Protein AF-A0A5P2W7G9-F1 (afdb_monomer)

Secondary structure (DSSP, 8-state):
-GGGHHHHHHHHHHHHT-HHHHHHHHHHHHHHHHHHHTS--SSPPPHHHHHHHHHHHHHH-TT-HHHHHHHHHHHHHTT-TTTTGGG-HHHHHH-GGGHHHHHHHHHHHHHHH----HHHHHHHHTTS-HHHHHHHHHHHGGG--

Nearest PDB structures (foldseek):
  7qij-assembly2_NC  TM=6.112E-01  e=5.668E-01  Yersinia enterocolitica
  7qij-assembly1_HC  TM=5.881E-01  e=6.551E-01  Yersinia enterocolitica
  8arb-assembly1_A  TM=5.729E-01  e=1.227E+00  Yersinia enterocolitica
  3cvq-assembly1_A  TM=3.995E-01  e=5.401E-01  unclassified

Organism: NCBI:txid40318

Mean predicted aligned error: 5.55 Å

Foldseek 3Di:
DLVCLLVLLCVLCVLLVNNVLSNVLSVLQVVLLVVQCPDDDPDDDDPVNSLVSLVVVCVVPVPPVSSLSNVLSSCLSVLPLQSSLLSQLVVCLVPVVCLVVSVVSQSSSCSPPNHHNVVSSVVSNVSHDPVNNVVVVVVVVVVVD

Structure (mmCIF, N/CA/C/O backbone):
data_AF-A0A5P2W7G9-F1
#
_entry.id   AF-A0A5P2W7G9-F1
#
loop_
_atom_site.group_PDB
_atom_site.id
_atom_site.type_symbol
_atom_site.label_atom_id
_atom_site.label_alt_id
_atom_site.label_comp_id
_atom_site.label_asym_id
_atom_site.label_entity_id
_atom_site.label_seq_id
_atom_site.pdbx_PDB_ins_code
_atom_site.Cartn_x
_atom_site.Cartn_y
_atom_site.Cartn_z
_atom_site.occupancy
_atom_site.B_iso_or_equiv
_atom_site.auth_seq_id
_atom_site.auth_comp_id
_atom_site.auth_asym_id
_atom_site.auth_atom_id
_atom_site.pdbx_PDB_model_num
ATOM 1 N N . MET A 1 1 ? 15.756 9.742 -5.958 1.00 75.75 1 MET A N 1
ATOM 2 C CA . MET A 1 1 ? 15.771 8.771 -7.083 1.00 75.75 1 MET A CA 1
ATOM 3 C C . MET A 1 1 ? 14.895 7.567 -6.728 1.00 75.75 1 MET A C 1
ATOM 5 O O . MET A 1 1 ? 14.421 7.534 -5.598 1.00 75.75 1 MET A O 1
ATOM 9 N N . ILE A 1 2 ? 14.603 6.632 -7.651 1.00 83.50 2 ILE A N 1
ATOM 10 C CA . ILE A 1 2 ? 13.762 5.452 -7.330 1.00 83.50 2 ILE A CA 1
ATOM 11 C C . ILE A 1 2 ? 14.372 4.646 -6.174 1.00 83.50 2 ILE A C 1
ATOM 13 O O . ILE A 1 2 ? 13.641 4.152 -5.320 1.00 83.50 2 ILE A O 1
ATOM 17 N N . GLU A 1 3 ? 15.703 4.588 -6.115 1.00 77.75 3 GLU A N 1
ATOM 18 C CA . GLU A 1 3 ? 16.460 3.855 -5.102 1.00 77.75 3 GLU A CA 1
ATOM 19 C C . GLU A 1 3 ? 16.266 4.412 -3.682 1.00 77.75 3 GLU A C 1
ATOM 21 O O . GLU A 1 3 ? 16.407 3.680 -2.714 1.00 77.75 3 GLU A O 1
ATOM 26 N N . GLU A 1 4 ? 15.887 5.685 -3.540 1.00 91.31 4 GLU A N 1
ATOM 27 C CA . GLU A 1 4 ? 15.721 6.342 -2.233 1.00 91.31 4 GLU A CA 1
ATOM 28 C C . GLU A 1 4 ? 14.295 6.212 -1.676 1.00 91.31 4 GLU A C 1
ATOM 30 O O . GLU A 1 4 ? 14.023 6.633 -0.552 1.00 91.31 4 GLU A O 1
ATOM 35 N N . LEU A 1 5 ? 13.344 5.686 -2.456 1.00 92.81 5 LEU A N 1
ATOM 36 C CA . LEU A 1 5 ? 11.942 5.647 -2.034 1.00 92.81 5 LEU A CA 1
ATOM 37 C C . LEU A 1 5 ? 11.725 4.697 -0.847 1.00 92.81 5 LEU A C 1
ATOM 39 O O . LEU A 1 5 ? 10.962 5.015 0.061 1.00 92.81 5 LEU A O 1
ATOM 43 N N . ALA A 1 6 ? 12.416 3.557 -0.826 1.00 93.94 6 ALA A N 1
ATOM 44 C CA . ALA A 1 6 ? 12.332 2.605 0.279 1.00 93.94 6 ALA A CA 1
ATOM 45 C C . ALA A 1 6 ? 12.868 3.209 1.588 1.00 93.94 6 ALA A C 1
ATOM 47 O O . ALA A 1 6 ? 12.243 3.070 2.638 1.00 93.94 6 ALA A O 1
ATOM 48 N N . ASP A 1 7 ? 13.973 3.952 1.517 1.00 95.00 7 ASP A N 1
ATOM 49 C CA . ASP A 1 7 ? 14.553 4.629 2.680 1.00 95.00 7 ASP A CA 1
ATOM 50 C C . ASP A 1 7 ? 13.658 5.757 3.190 1.00 95.00 7 ASP A C 1
ATOM 52 O O . ASP A 1 7 ? 13.481 5.910 4.398 1.00 95.00 7 ASP A O 1
ATOM 56 N N . ARG A 1 8 ? 13.008 6.495 2.284 1.00 94.31 8 ARG A N 1
ATOM 57 C CA . ARG A 1 8 ? 11.996 7.489 2.664 1.00 94.31 8 ARG A CA 1
ATOM 58 C C . ARG A 1 8 ? 10.800 6.860 3.370 1.00 94.31 8 ARG A C 1
ATOM 60 O O . ARG A 1 8 ? 10.350 7.417 4.362 1.00 94.31 8 ARG A O 1
ATOM 67 N N . LEU A 1 9 ? 10.306 5.712 2.898 1.00 94.69 9 LEU A N 1
ATOM 68 C CA . LEU A 1 9 ? 9.235 4.985 3.589 1.00 94.69 9 LEU A CA 1
ATOM 69 C C . LEU A 1 9 ? 9.655 4.591 5.000 1.00 94.69 9 LEU A C 1
ATOM 71 O O . LEU A 1 9 ? 8.901 4.834 5.935 1.00 94.69 9 LEU A O 1
ATOM 75 N N . ARG A 1 10 ? 10.854 4.017 5.155 1.00 96.31 10 ARG A N 1
ATOM 76 C CA . ARG A 1 10 ? 11.391 3.646 6.471 1.00 96.31 10 ARG A CA 1
ATOM 77 C C . ARG A 1 10 ? 11.452 4.853 7.401 1.00 96.31 10 ARG A C 1
ATOM 79 O O . ARG A 1 10 ? 10.949 4.763 8.512 1.00 96.31 10 ARG A O 1
ATOM 86 N N . GLN A 1 11 ? 11.990 5.977 6.926 1.00 94.62 11 GLN A N 1
ATOM 87 C CA . GLN A 1 11 ? 12.087 7.201 7.720 1.00 94.62 11 GLN A CA 1
ATOM 88 C C . GLN A 1 11 ? 10.710 7.728 8.144 1.00 94.62 11 GLN A C 1
ATOM 90 O O . GLN A 1 11 ? 10.494 7.953 9.327 1.00 94.62 11 GLN A O 1
ATOM 95 N N . CYS A 1 12 ? 9.756 7.846 7.216 1.00 92.06 12 CYS A N 1
ATOM 96 C CA . CYS A 1 12 ? 8.390 8.254 7.555 1.00 92.06 12 CYS A CA 1
ATOM 97 C C . CYS A 1 12 ? 7.722 7.272 8.537 1.00 92.06 12 CYS A C 1
ATOM 99 O O . CYS A 1 12 ? 6.948 7.676 9.398 1.00 92.06 12 CYS A O 1
ATOM 101 N N . GLY A 1 13 ? 8.039 5.980 8.443 1.00 93.00 13 GLY A N 1
ATOM 102 C CA . GLY A 1 13 ? 7.616 4.974 9.411 1.00 93.00 13 GLY A CA 1
ATOM 103 C C . GLY A 1 13 ? 8.120 5.234 10.821 1.00 93.00 13 GLY A C 1
ATOM 104 O O . GLY A 1 13 ? 7.347 5.157 11.768 1.00 93.00 13 GLY A O 1
ATOM 105 N N . GLU A 1 14 ? 9.406 5.546 10.963 1.00 95.38 14 GLU A N 1
ATOM 106 C CA . GLU A 1 14 ? 9.994 5.935 12.249 1.00 95.38 14 GLU A CA 1
ATOM 107 C C . GLU A 1 14 ? 9.327 7.208 12.792 1.00 95.38 14 GLU A C 1
ATOM 109 O O . GLU A 1 14 ? 8.911 7.244 13.950 1.00 95.38 14 GLU A O 1
ATOM 114 N N . ASP A 1 15 ? 9.151 8.220 11.939 1.00 92.88 15 ASP A N 1
ATOM 115 C CA . ASP A 1 15 ? 8.597 9.525 12.319 1.00 92.88 15 ASP A CA 1
ATOM 116 C C . ASP A 1 15 ? 7.122 9.438 12.758 1.00 92.88 15 ASP A C 1
ATOM 118 O O . ASP A 1 15 ? 6.691 10.169 13.652 1.00 92.88 15 ASP A O 1
ATOM 122 N N . THR A 1 16 ? 6.361 8.502 12.183 1.00 91.44 16 THR A N 1
ATOM 123 C CA . THR A 1 16 ? 4.943 8.260 12.505 1.00 91.44 16 THR A CA 1
ATOM 124 C C . THR A 1 16 ? 4.716 7.176 13.562 1.00 91.44 16 THR A C 1
ATOM 126 O O . THR A 1 16 ? 3.578 6.949 13.965 1.00 91.44 16 THR A O 1
ATOM 129 N N . GLY A 1 17 ? 5.773 6.511 14.042 1.00 94.69 17 GLY A N 1
ATOM 130 C CA . GLY A 1 17 ? 5.673 5.444 15.045 1.00 94.69 17 GLY A CA 1
ATOM 131 C C . GLY A 1 17 ? 5.246 4.074 14.499 1.00 94.69 17 GLY A C 1
ATOM 132 O O . GLY A 1 17 ? 4.859 3.205 15.280 1.00 94.69 17 GLY A O 1
ATOM 133 N N . HIS A 1 18 ? 5.363 3.849 13.187 1.00 95.50 18 HIS A N 1
ATOM 134 C CA . HIS A 1 18 ? 4.993 2.610 12.485 1.00 95.50 18 HIS A CA 1
ATOM 135 C C . HIS A 1 18 ? 6.180 1.917 11.776 1.00 95.50 18 HIS A C 1
ATOM 137 O O . HIS A 1 18 ? 6.056 1.535 10.605 1.00 95.50 18 HIS A O 1
ATOM 143 N N . PRO A 1 19 ? 7.338 1.702 12.435 1.00 96.44 19 PRO A N 1
ATOM 144 C CA . PRO A 1 19 ? 8.562 1.248 11.765 1.00 96.44 19 PRO A CA 1
ATOM 145 C C . PRO A 1 19 ? 8.431 -0.147 11.136 1.00 96.44 19 PRO A C 1
ATOM 147 O O . PRO A 1 19 ? 8.906 -0.388 10.026 1.00 96.44 19 PRO A O 1
ATOM 150 N N . GLU A 1 20 ? 7.729 -1.073 11.794 1.00 96.25 20 GLU A N 1
ATOM 151 C CA . GLU A 1 20 ? 7.524 -2.431 11.270 1.00 96.25 20 GLU A CA 1
ATOM 152 C C . GLU A 1 20 ? 6.632 -2.447 10.025 1.00 96.25 20 GLU A C 1
ATOM 154 O O . GLU A 1 20 ? 6.900 -3.177 9.067 1.00 96.25 20 GLU A O 1
ATOM 159 N N . PHE A 1 21 ? 5.572 -1.635 10.019 1.00 96.44 21 PHE A N 1
ATOM 160 C CA . PHE A 1 21 ? 4.697 -1.487 8.860 1.00 96.44 21 PHE A CA 1
ATOM 161 C C . PHE A 1 21 ? 5.449 -0.828 7.698 1.00 96.44 21 PHE A C 1
ATOM 163 O O . PHE A 1 21 ? 5.412 -1.326 6.571 1.00 96.44 21 PHE A O 1
ATOM 170 N N . ALA A 1 22 ? 6.221 0.223 7.976 1.00 96.75 22 ALA A N 1
ATOM 171 C CA . ALA A 1 22 ? 7.053 0.882 6.979 1.00 96.75 22 ALA A CA 1
ATOM 172 C C . ALA A 1 22 ? 8.109 -0.044 6.374 1.00 96.75 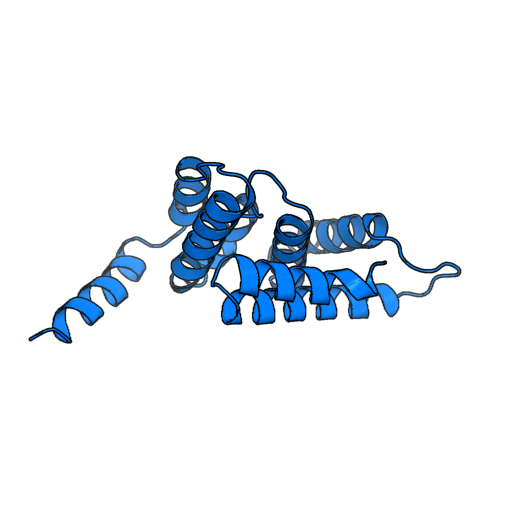22 ALA A C 1
ATOM 174 O O . ALA A 1 22 ? 8.326 -0.009 5.165 1.00 96.75 22 ALA A O 1
ATOM 175 N N . ALA A 1 23 ? 8.723 -0.919 7.174 1.00 96.69 23 ALA A N 1
ATOM 176 C CA . ALA A 1 23 ? 9.652 -1.927 6.674 1.00 96.69 23 ALA A CA 1
ATOM 177 C C . ALA A 1 23 ? 8.973 -2.892 5.685 1.00 96.69 23 ALA A C 1
ATOM 179 O O . ALA A 1 23 ? 9.554 -3.200 4.640 1.00 96.69 23 ALA A O 1
ATOM 180 N N . ARG A 1 24 ? 7.728 -3.318 5.958 1.00 97.06 24 ARG A N 1
ATOM 181 C CA . ARG A 1 24 ? 6.940 -4.131 5.011 1.00 97.06 24 ARG A CA 1
ATOM 182 C C . ARG A 1 24 ? 6.632 -3.367 3.723 1.00 9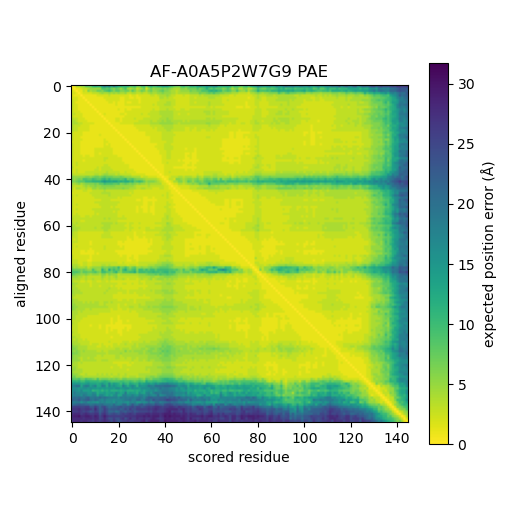7.06 24 ARG A C 1
ATOM 184 O O . ARG A 1 24 ? 6.789 -3.927 2.640 1.00 97.06 24 ARG A O 1
ATOM 191 N N . MET A 1 25 ? 6.239 -2.096 3.819 1.00 97.50 25 MET A N 1
ATOM 192 C CA . MET A 1 25 ? 5.950 -1.262 2.643 1.00 97.50 25 MET A CA 1
ATOM 193 C C . MET A 1 25 ? 7.203 -0.983 1.810 1.00 97.50 25 MET A C 1
ATOM 195 O O . MET A 1 25 ? 7.155 -1.060 0.584 1.00 97.50 25 MET A O 1
ATOM 199 N N . ALA A 1 26 ? 8.339 -0.726 2.458 1.00 97.00 26 ALA A N 1
ATOM 200 C CA . ALA A 1 26 ? 9.626 -0.577 1.792 1.00 97.00 26 ALA A CA 1
ATOM 201 C C . ALA A 1 26 ? 10.006 -1.857 1.035 1.00 97.00 26 ALA A C 1
ATOM 203 O O . ALA A 1 26 ? 10.399 -1.777 -0.124 1.00 97.00 26 ALA A O 1
ATOM 204 N N . HIS A 1 27 ? 9.803 -3.033 1.637 1.00 96.69 27 HIS A N 1
ATOM 205 C CA . HIS A 1 27 ? 10.053 -4.310 0.970 1.00 96.69 27 HIS A CA 1
ATOM 206 C C . HIS A 1 27 ? 9.132 -4.539 -0.241 1.00 96.69 27 HIS A C 1
ATOM 208 O O . HIS A 1 27 ? 9.594 -4.952 -1.305 1.00 96.69 27 HIS A O 1
ATOM 214 N N . ALA A 1 28 ? 7.838 -4.225 -0.112 1.00 96.62 28 ALA A N 1
ATOM 215 C CA . ALA A 1 28 ? 6.895 -4.294 -1.228 1.00 96.62 28 ALA A CA 1
ATOM 216 C C . ALA A 1 28 ? 7.311 -3.361 -2.379 1.00 96.62 28 ALA A C 1
ATOM 218 O O . ALA A 1 28 ? 7.238 -3.744 -3.548 1.00 96.62 28 ALA A O 1
ATOM 219 N N . LEU A 1 29 ? 7.796 -2.160 -2.049 1.00 96.06 29 LEU A N 1
ATOM 220 C CA . LEU A 1 29 ? 8.294 -1.201 -3.027 1.00 96.06 29 LEU A CA 1
ATOM 221 C C . LEU A 1 29 ? 9.574 -1.685 -3.720 1.00 96.06 29 LEU A C 1
ATOM 223 O O . LEU A 1 29 ? 9.672 -1.614 -4.942 1.00 96.06 29 LEU A O 1
ATOM 227 N N . GLU A 1 30 ? 10.536 -2.208 -2.961 1.00 96.38 30 GLU A N 1
ATOM 228 C CA . GLU A 1 30 ? 11.779 -2.778 -3.493 1.00 96.38 30 GLU A CA 1
ATOM 229 C C . GLU A 1 30 ? 11.503 -3.914 -4.480 1.00 96.38 30 GLU A C 1
ATOM 231 O O . GLU A 1 30 ? 12.124 -3.964 -5.542 1.00 96.38 30 GLU A O 1
ATOM 236 N N . ALA A 1 31 ? 10.531 -4.780 -4.179 1.00 95.75 31 ALA A N 1
ATOM 237 C CA . ALA A 1 31 ? 10.140 -5.868 -5.067 1.00 95.75 31 ALA A CA 1
ATOM 238 C C . ALA A 1 31 ? 9.631 -5.351 -6.425 1.00 95.75 31 ALA A C 1
ATOM 240 O O . ALA A 1 31 ? 10.115 -5.779 -7.474 1.00 95.75 31 ALA A O 1
ATOM 241 N N . VAL A 1 32 ? 8.708 -4.380 -6.436 1.00 95.44 32 VAL A N 1
ATOM 242 C CA . VAL A 1 32 ? 8.180 -3.837 -7.703 1.00 95.44 32 VAL A CA 1
ATOM 243 C C . VAL A 1 32 ? 9.197 -2.978 -8.460 1.00 95.44 32 VAL A C 1
ATOM 245 O O . VAL A 1 32 ? 9.145 -2.914 -9.690 1.00 95.44 32 VAL A O 1
ATOM 248 N N . VAL A 1 33 ? 10.138 -2.341 -7.755 1.00 95.06 33 VAL A N 1
ATOM 249 C CA . VAL A 1 33 ? 11.276 -1.634 -8.362 1.00 95.06 33 VAL A CA 1
ATOM 250 C C . VAL A 1 33 ? 12.204 -2.617 -9.064 1.00 95.06 33 VAL A C 1
ATOM 252 O O . VAL A 1 33 ? 12.543 -2.393 -10.226 1.00 95.06 33 VAL A O 1
ATOM 255 N N . ALA A 1 34 ? 12.581 -3.707 -8.392 1.00 94.38 34 ALA A N 1
ATOM 256 C CA . ALA A 1 34 ? 13.439 -4.738 -8.965 1.00 94.38 34 ALA A CA 1
ATOM 257 C C . ALA A 1 34 ? 12.796 -5.360 -10.215 1.00 94.38 34 ALA A C 1
ATOM 259 O O . ALA A 1 34 ? 13.456 -5.505 -11.246 1.00 94.38 34 ALA A O 1
ATOM 260 N N . ASP A 1 35 ? 11.490 -5.632 -10.161 1.00 95.19 35 ASP A N 1
ATOM 261 C CA . ASP A 1 35 ? 10.728 -6.133 -11.304 1.00 95.19 35 ASP A CA 1
ATOM 262 C C . ASP A 1 35 ? 10.758 -5.162 -12.498 1.00 95.19 35 ASP A C 1
ATOM 264 O O . ASP A 1 35 ? 10.930 -5.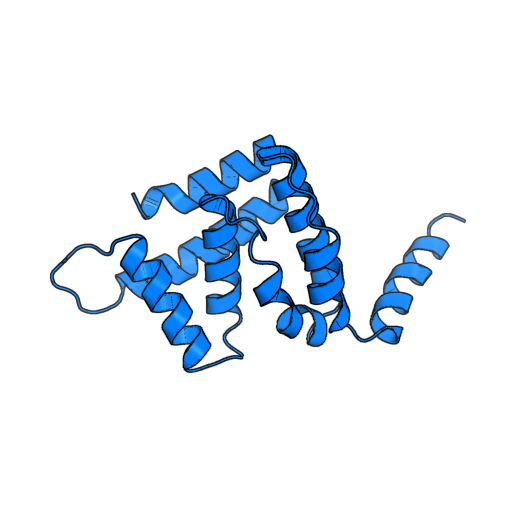587 -13.640 1.00 95.19 35 ASP A O 1
ATOM 268 N N . LEU A 1 36 ? 10.603 -3.854 -12.255 1.00 95.06 36 LEU A N 1
ATOM 269 C CA . LEU A 1 36 ? 10.682 -2.837 -13.308 1.00 95.06 36 LEU A CA 1
ATOM 270 C C . LEU A 1 36 ? 12.094 -2.734 -13.896 1.00 95.06 36 LEU A C 1
ATOM 272 O O . LEU A 1 36 ? 12.247 -2.625 -15.112 1.00 95.06 36 LEU A O 1
ATOM 276 N N . GLN A 1 37 ? 13.119 -2.759 -13.043 1.00 93.62 37 GLN A N 1
ATOM 277 C CA . GLN A 1 37 ? 14.524 -2.684 -13.454 1.00 93.62 37 GLN A CA 1
ATOM 278 C C . GLN A 1 37 ? 14.962 -3.900 -14.280 1.00 93.62 37 GLN A C 1
ATOM 280 O O . GLN A 1 37 ? 15.882 -3.787 -15.086 1.00 93.62 37 GLN A O 1
ATOM 285 N N . ALA A 1 38 ? 14.297 -5.045 -14.118 1.00 94.25 38 ALA A N 1
ATOM 286 C CA . ALA A 1 38 ? 14.558 -6.246 -14.903 1.00 94.25 38 ALA A CA 1
ATOM 287 C C . ALA A 1 38 ? 14.003 -6.185 -16.342 1.00 94.25 38 ALA A C 1
ATOM 289 O O . ALA A 1 38 ? 14.329 -7.051 -17.159 1.00 94.25 38 ALA A O 1
ATOM 290 N N . LEU A 1 39 ? 13.162 -5.198 -16.678 1.00 92.69 39 LEU A N 1
ATOM 291 C CA . LEU A 1 39 ? 12.601 -5.073 -18.023 1.00 92.69 39 LEU A CA 1
ATOM 292 C C . LEU A 1 39 ? 13.654 -4.567 -19.029 1.00 92.69 39 LEU A C 1
ATOM 294 O O . LEU A 1 39 ? 14.424 -3.665 -18.699 1.00 92.69 39 LEU A O 1
ATOM 298 N N . PRO A 1 40 ? 13.673 -5.076 -20.280 1.00 91.81 40 PRO A N 1
ATOM 299 C CA . PRO A 1 40 ? 14.585 -4.582 -21.310 1.00 91.81 40 PRO A CA 1
ATOM 300 C C . PRO A 1 40 ? 14.292 -3.115 -21.644 1.00 91.81 40 PRO A C 1
ATOM 302 O O . PRO A 1 40 ? 13.204 -2.800 -22.133 1.00 91.81 40 PRO A O 1
ATOM 305 N N . ARG A 1 41 ? 15.251 -2.224 -21.377 1.00 90.38 41 ARG A N 1
ATOM 306 C CA . ARG A 1 41 ? 15.135 -0.776 -21.591 1.00 90.38 41 ARG A CA 1
ATOM 307 C C . ARG A 1 41 ? 16.487 -0.158 -21.936 1.00 90.38 41 ARG A C 1
ATOM 309 O O . ARG A 1 41 ? 17.516 -0.620 -21.450 1.00 90.38 41 ARG A O 1
ATOM 316 N N . ASP A 1 42 ? 16.453 0.914 -22.720 1.00 85.88 42 ASP A N 1
ATOM 317 C CA . ASP A 1 42 ? 17.644 1.702 -23.065 1.00 85.88 42 ASP A CA 1
ATOM 318 C C . ASP A 1 42 ? 17.915 2.831 -22.049 1.00 85.88 42 ASP A C 1
ATOM 320 O O . ASP A 1 42 ? 19.008 3.396 -22.015 1.00 85.88 42 ASP A O 1
ATOM 324 N N . ASP A 1 43 ? 16.925 3.166 -21.216 1.00 88.88 43 ASP A N 1
ATOM 325 C CA . ASP A 1 43 ? 16.947 4.254 -20.243 1.00 88.88 43 ASP A CA 1
ATOM 326 C C . ASP A 1 43 ? 16.694 3.774 -18.804 1.00 88.88 43 ASP A C 1
ATOM 328 O O . ASP A 1 43 ? 16.071 2.738 -18.557 1.00 88.88 43 ASP A O 1
ATOM 332 N N . ALA A 1 44 ? 17.178 4.554 -17.831 1.00 87.69 44 ALA A N 1
ATOM 333 C CA . ALA A 1 44 ? 16.926 4.286 -16.420 1.00 87.69 44 ALA A CA 1
ATOM 334 C C . ALA A 1 44 ? 15.450 4.568 -16.072 1.00 87.69 44 ALA A C 1
ATOM 336 O O . ALA A 1 44 ? 14.926 5.616 -16.463 1.00 87.69 44 ALA A O 1
ATOM 337 N N . PRO A 1 45 ? 14.773 3.681 -15.319 1.00 91.44 45 PRO A N 1
ATOM 338 C CA . PRO A 1 45 ? 13.365 3.853 -14.992 1.00 91.44 45 PRO A CA 1
ATOM 339 C C . PRO A 1 45 ? 13.127 5.067 -14.089 1.00 91.44 45 PRO A C 1
ATOM 341 O O . PRO A 1 45 ? 13.882 5.347 -13.156 1.00 91.44 45 PRO A O 1
ATOM 344 N N . THR A 1 46 ? 12.024 5.767 -14.338 1.00 92.56 46 THR A N 1
ATOM 345 C CA . THR A 1 46 ? 11.564 6.898 -13.525 1.00 92.56 46 THR A CA 1
ATOM 346 C C . THR A 1 46 ? 10.447 6.486 -12.568 1.00 92.56 46 THR A C 1
ATOM 348 O O . THR A 1 46 ? 9.758 5.489 -12.776 1.00 92.56 46 THR A O 1
ATOM 351 N N . VAL A 1 47 ? 10.183 7.300 -11.539 1.00 92.06 47 VAL A N 1
ATOM 352 C CA . VAL A 1 47 ? 9.043 7.084 -10.622 1.00 92.06 47 VAL A CA 1
ATOM 353 C C . VAL A 1 47 ? 7.712 7.010 -11.381 1.00 92.06 47 VAL A C 1
ATOM 355 O O . VAL A 1 47 ? 6.828 6.234 -11.024 1.00 92.06 47 VAL A O 1
ATOM 358 N N . LEU A 1 48 ? 7.569 7.783 -12.463 1.00 92.31 48 LEU A N 1
ATOM 359 C CA . LEU A 1 48 ? 6.382 7.733 -13.312 1.00 92.31 48 LEU A CA 1
ATOM 360 C C . LEU A 1 48 ? 6.265 6.392 -14.051 1.00 92.31 48 LEU A C 1
ATOM 362 O O . LEU A 1 48 ? 5.157 5.871 -14.178 1.0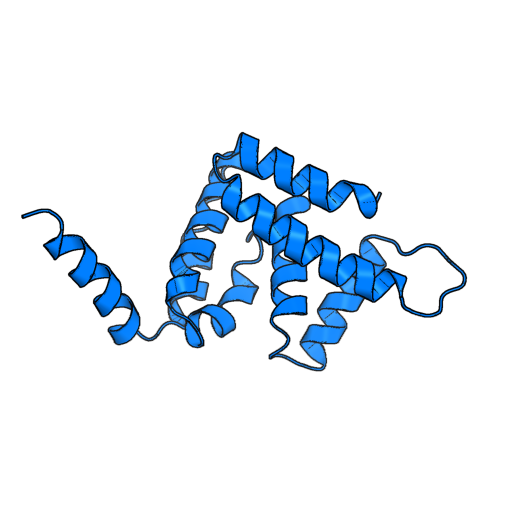0 92.31 48 LEU A O 1
ATOM 366 N N . ASP A 1 49 ? 7.385 5.827 -14.511 1.00 94.50 49 ASP A N 1
ATOM 367 C CA . ASP A 1 49 ? 7.409 4.486 -15.103 1.00 94.50 49 ASP A CA 1
ATOM 368 C C . ASP A 1 49 ? 6.978 3.431 -14.091 1.00 94.50 49 ASP A C 1
ATOM 370 O O . ASP A 1 49 ? 6.186 2.561 -14.432 1.00 94.50 49 ASP A O 1
ATOM 374 N N . LEU A 1 50 ? 7.422 3.549 -12.839 1.00 95.06 50 LEU A N 1
ATOM 375 C CA . LEU A 1 50 ? 7.019 2.653 -11.761 1.00 95.06 50 LEU A CA 1
ATOM 376 C C . LEU A 1 50 ? 5.520 2.741 -11.464 1.00 95.06 50 LEU A C 1
ATOM 378 O O . LEU A 1 50 ? 4.839 1.718 -11.464 1.00 95.06 50 LEU A O 1
ATOM 382 N N . TYR A 1 51 ? 4.969 3.948 -11.326 1.00 94.31 51 TYR A N 1
ATOM 383 C CA . TYR A 1 51 ? 3.522 4.127 -11.177 1.00 94.31 51 TYR A CA 1
ATOM 384 C C . TYR A 1 51 ? 2.735 3.503 -12.335 1.00 94.31 51 TYR A C 1
ATOM 386 O O . TYR A 1 51 ? 1.727 2.832 -12.109 1.00 94.31 51 TYR A O 1
ATOM 394 N N . ARG A 1 52 ? 3.176 3.717 -13.581 1.00 95.81 52 ARG A N 1
ATOM 395 C CA . ARG A 1 52 ? 2.524 3.139 -14.767 1.00 95.81 52 ARG A CA 1
ATOM 396 C C . ARG A 1 52 ? 2.628 1.622 -14.776 1.00 95.81 52 ARG A C 1
ATOM 398 O O . ARG A 1 52 ? 1.609 0.958 -14.929 1.00 95.81 52 ARG A O 1
ATOM 405 N N . TYR A 1 53 ? 3.825 1.092 -14.550 1.00 95.88 53 TYR A N 1
ATOM 406 C CA . TYR A 1 53 ? 4.109 -0.337 -14.535 1.00 95.88 53 TYR A CA 1
ATOM 407 C C . TYR A 1 53 ? 3.194 -1.081 -13.565 1.00 95.88 53 TYR A C 1
ATOM 409 O O . TYR A 1 53 ? 2.519 -2.040 -13.944 1.00 95.88 53 TYR A O 1
ATOM 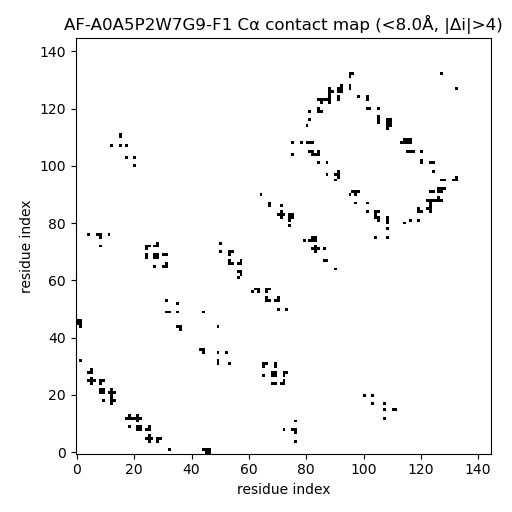417 N N . VAL A 1 54 ? 3.108 -0.598 -12.328 1.00 96.88 54 VAL A N 1
ATOM 418 C CA . VAL A 1 54 ? 2.329 -1.271 -11.293 1.00 96.88 54 VAL A CA 1
ATOM 419 C C . VAL A 1 54 ? 0.817 -1.123 -11.534 1.00 96.88 54 VAL A C 1
ATOM 421 O O . VAL A 1 54 ? 0.070 -2.088 -11.367 1.00 96.88 54 VAL A O 1
ATOM 424 N N . LYS A 1 55 ? 0.350 0.032 -12.037 1.00 96.25 55 LYS A N 1
ATOM 425 C CA . LYS A 1 55 ? -1.054 0.201 -12.466 1.00 96.25 55 LYS A CA 1
ATOM 426 C C . LYS A 1 55 ? -1.426 -0.719 -13.626 1.00 96.25 55 LYS A C 1
ATOM 428 O O . LYS A 1 55 ? -2.515 -1.283 -13.624 1.00 96.25 55 LYS A O 1
ATOM 433 N N . GLU A 1 56 ? -0.546 -0.879 -14.609 1.00 97.44 56 GLU A N 1
ATOM 434 C CA . GLU A 1 56 ? -0.774 -1.781 -15.738 1.00 97.44 56 GLU A CA 1
ATOM 435 C C . GLU A 1 56 ? -0.804 -3.247 -15.303 1.00 97.44 56 GLU A C 1
ATOM 437 O O . GLU A 1 56 ? -1.651 -3.999 -15.788 1.00 97.44 56 GLU A O 1
ATOM 442 N N . ARG A 1 57 ? 0.066 -3.654 -14.367 1.00 97.31 57 ARG A N 1
ATOM 443 C CA . ARG A 1 57 ? 0.013 -4.990 -13.757 1.00 97.31 57 ARG A CA 1
ATOM 444 C C . ARG A 1 57 ? -1.335 -5.247 -13.104 1.00 97.31 57 ARG A C 1
ATOM 446 O O . ARG A 1 57 ? -1.981 -6.234 -13.445 1.00 97.31 57 ARG A O 1
ATOM 453 N N . LEU A 1 58 ? -1.794 -4.325 -12.260 1.00 96.25 58 LEU A N 1
ATOM 454 C CA . LEU A 1 58 ? -3.069 -4.467 -11.560 1.00 96.25 58 LEU A CA 1
ATOM 455 C C . LEU A 1 58 ? -4.274 -4.423 -12.517 1.00 96.25 58 LEU A C 1
ATOM 457 O O . LEU A 1 58 ? -5.258 -5.125 -12.312 1.00 96.25 58 LEU A O 1
ATOM 461 N N . ALA A 1 59 ? -4.195 -3.646 -13.601 1.00 96.69 59 ALA A N 1
ATOM 462 C CA . ALA A 1 59 ? -5.231 -3.625 -14.634 1.00 96.69 59 ALA A CA 1
ATOM 463 C C . ALA A 1 59 ? -5.313 -4.947 -15.419 1.00 96.69 59 ALA A C 1
ATOM 465 O O . ALA A 1 59 ? -6.403 -5.358 -15.814 1.00 96.69 59 ALA A O 1
ATOM 466 N N . ARG A 1 60 ? -4.174 -5.614 -15.660 1.00 97.31 60 ARG A N 1
ATOM 467 C CA . ARG A 1 60 ? -4.116 -6.926 -16.334 1.00 97.31 60 ARG A CA 1
ATOM 468 C C . ARG A 1 60 ? -4.484 -8.074 -15.399 1.00 97.31 60 ARG A C 1
ATOM 470 O O . ARG A 1 60 ? -5.106 -9.034 -15.843 1.00 97.31 60 ARG A O 1
ATOM 477 N N . ASN A 1 61 ? -4.087 -7.976 -14.136 1.00 96.81 61 ASN A N 1
ATOM 478 C CA . ASN A 1 61 ? -4.377 -8.945 -13.095 1.00 96.81 61 ASN A CA 1
ATOM 479 C C . ASN A 1 61 ? -4.848 -8.222 -11.821 1.00 96.81 61 ASN A C 1
ATOM 481 O O . ASN A 1 61 ? -4.018 -7.844 -10.990 1.00 96.81 61 ASN A O 1
ATOM 485 N N . PRO A 1 62 ? -6.171 -8.065 -11.634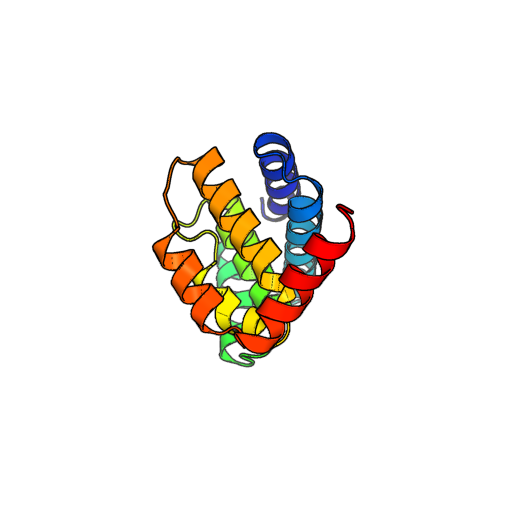 1.00 94.69 62 PRO A N 1
ATOM 486 C CA . PRO A 1 62 ? -6.723 -7.458 -10.429 1.00 94.69 62 PRO A CA 1
ATOM 487 C C . PRO A 1 62 ? -6.392 -8.214 -9.139 1.00 94.69 62 PRO A C 1
ATOM 489 O O . PRO A 1 62 ? -6.565 -7.653 -8.068 1.00 94.69 62 PRO A O 1
ATOM 492 N N . GLU A 1 63 ? -5.916 -9.457 -9.194 1.00 94.81 63 GLU A N 1
ATOM 493 C CA . GLU A 1 63 ? -5.515 -10.237 -8.015 1.00 94.81 63 GLU A CA 1
ATOM 494 C C . GLU A 1 63 ? -4.012 -10.104 -7.697 1.00 94.81 63 GLU A C 1
ATOM 496 O O . GLU A 1 63 ? -3.526 -10.723 -6.755 1.00 94.81 63 GLU A O 1
ATOM 501 N N . ASP A 1 64 ? -3.256 -9.288 -8.446 1.00 97.06 64 ASP A N 1
ATOM 502 C CA . ASP A 1 64 ? -1.821 -9.062 -8.220 1.00 97.06 64 ASP A CA 1
ATOM 503 C C . ASP A 1 64 ? -1.579 -8.253 -6.931 1.00 97.06 64 ASP A C 1
ATOM 505 O O . ASP A 1 64 ? -1.452 -7.026 -6.945 1.00 97.06 64 ASP A O 1
ATOM 509 N N . SER A 1 65 ? -1.533 -8.963 -5.800 1.00 95.25 65 SER A N 1
ATOM 510 C CA . SER A 1 65 ? -1.305 -8.392 -4.466 1.00 95.25 65 SER A CA 1
ATOM 511 C C . SER A 1 65 ? 0.044 -7.666 -4.380 1.00 95.25 65 SER A C 1
ATOM 513 O O . SER A 1 65 ? 0.118 -6.572 -3.825 1.00 95.25 65 SER A O 1
ATOM 515 N N . ALA A 1 66 ? 1.097 -8.180 -5.027 1.00 95.75 66 ALA A N 1
ATOM 516 C CA . ALA A 1 66 ? 2.400 -7.512 -5.054 1.00 95.75 66 ALA A CA 1
ATOM 517 C C . ALA A 1 66 ? 2.322 -6.146 -5.755 1.00 95.75 66 ALA A C 1
ATOM 519 O O . ALA A 1 66 ? 2.825 -5.148 -5.234 1.00 95.75 66 ALA A O 1
ATOM 520 N N . ALA A 1 67 ? 1.638 -6.070 -6.902 1.00 97.00 67 ALA A N 1
ATOM 521 C CA . ALA A 1 67 ? 1.396 -4.795 -7.566 1.00 97.00 67 ALA A CA 1
ATOM 522 C C . ALA A 1 67 ? 0.534 -3.859 -6.702 1.00 97.00 67 ALA A C 1
ATOM 524 O O . ALA A 1 67 ? 0.822 -2.671 -6.566 1.00 97.00 67 ALA A O 1
ATOM 525 N N . ARG A 1 68 ? -0.508 -4.384 -6.061 1.00 97.50 68 ARG A N 1
ATOM 526 C CA . ARG A 1 68 ? -1.360 -3.584 -5.181 1.00 97.50 68 ARG A CA 1
ATOM 527 C C . ARG A 1 68 ? -0.577 -2.963 -4.024 1.00 97.50 68 ARG A C 1
ATOM 529 O O . ARG A 1 68 ? -0.639 -1.748 -3.848 1.00 97.50 68 ARG A O 1
ATOM 536 N N . TRP A 1 69 ? 0.188 -3.759 -3.281 1.00 97.69 69 TRP A N 1
ATOM 537 C CA . TRP A 1 69 ? 1.001 -3.270 -2.167 1.00 97.69 69 TRP A CA 1
ATOM 538 C C . TRP A 1 69 ? 2.131 -2.345 -2.626 1.00 97.69 69 TRP A C 1
ATOM 540 O O . TRP A 1 69 ? 2.423 -1.365 -1.945 1.00 97.69 69 TRP A O 1
ATOM 550 N N . GLY A 1 70 ? 2.690 -2.562 -3.821 1.00 96.81 70 GLY A N 1
ATOM 551 C CA . GLY A 1 70 ? 3.605 -1.609 -4.451 1.00 96.81 70 GLY A CA 1
ATOM 552 C C . GLY A 1 70 ? 2.962 -0.235 -4.696 1.00 96.81 70 GLY A C 1
ATOM 553 O O . GLY A 1 70 ? 3.592 0.791 -4.446 1.00 96.81 70 GLY A O 1
ATOM 554 N N . LEU A 1 71 ? 1.693 -0.187 -5.126 1.00 95.75 71 LEU A N 1
ATOM 555 C CA . LEU A 1 71 ? 0.954 1.075 -5.272 1.00 95.75 71 LEU A CA 1
ATOM 556 C C . LEU A 1 71 ? 0.605 1.721 -3.931 1.00 95.75 71 LEU A C 1
ATOM 558 O O . LEU A 1 71 ? 0.693 2.941 -3.832 1.00 95.75 71 LEU A O 1
ATOM 562 N N . VAL A 1 72 ? 0.253 0.939 -2.908 1.00 97.12 72 VAL A N 1
ATOM 563 C CA . VAL A 1 72 ? 0.036 1.459 -1.546 1.00 97.12 72 VAL A CA 1
ATOM 564 C C . VAL A 1 72 ? 1.321 2.100 -1.013 1.00 97.12 72 VAL A C 1
ATOM 566 O O . VAL A 1 72 ? 1.303 3.250 -0.579 1.00 97.12 72 VAL A O 1
ATOM 569 N N . ALA A 1 73 ? 2.459 1.415 -1.136 1.00 96.75 73 ALA A N 1
ATOM 570 C CA . ALA A 1 73 ? 3.760 1.937 -0.725 1.00 96.75 73 ALA A CA 1
ATOM 571 C C . ALA A 1 73 ? 4.138 3.228 -1.480 1.00 96.75 73 ALA A C 1
ATOM 573 O O . ALA A 1 73 ? 4.604 4.196 -0.876 1.00 96.75 73 ALA A O 1
ATOM 574 N N . LEU A 1 74 ? 3.879 3.286 -2.791 1.00 94.75 74 LEU A N 1
ATOM 575 C CA . LEU A 1 74 ? 4.060 4.505 -3.586 1.00 94.75 74 LEU A CA 1
ATOM 576 C C . LEU A 1 74 ? 3.139 5.648 -3.147 1.00 94.75 74 LEU A C 1
ATOM 578 O O . LEU A 1 74 ? 3.577 6.801 -3.125 1.00 94.75 74 LEU A O 1
ATOM 582 N N . SER A 1 75 ? 1.883 5.347 -2.814 1.00 94.06 75 SER A N 1
ATOM 583 C CA . SER A 1 75 ? 0.929 6.327 -2.297 1.00 94.06 75 SER A CA 1
ATOM 584 C C . SER A 1 75 ? 1.408 6.915 -0.972 1.00 94.06 75 SER A C 1
ATOM 586 O O . SER A 1 75 ? 1.393 8.134 -0.816 1.00 94.06 75 SER A O 1
ATOM 588 N N . LEU A 1 76 ? 1.895 6.079 -0.052 1.00 93.50 76 LEU A N 1
ATOM 589 C CA . LEU A 1 76 ? 2.427 6.518 1.239 1.00 93.50 76 LEU A CA 1
ATOM 590 C C . LEU A 1 76 ? 3.659 7.416 1.077 1.00 93.50 76 LEU A C 1
ATOM 592 O O . LEU A 1 76 ? 3.679 8.529 1.596 1.00 93.50 76 LEU A O 1
ATOM 596 N N . VAL A 1 77 ? 4.660 6.996 0.293 1.00 91.31 77 VAL A N 1
ATOM 597 C CA . VAL A 1 77 ? 5.920 7.757 0.175 1.00 91.31 77 VAL A CA 1
ATOM 598 C C . VAL A 1 77 ? 5.755 9.114 -0.518 1.00 91.31 77 VAL A C 1
ATOM 600 O O . VAL A 1 77 ? 6.575 10.022 -0.343 1.00 91.31 77 VAL A O 1
ATOM 603 N N . HIS A 1 78 ? 4.713 9.252 -1.341 1.00 87.19 78 HIS A N 1
ATOM 604 C CA . HIS A 1 78 ? 4.395 10.479 -2.065 1.00 87.19 78 HIS A CA 1
ATOM 605 C C . HIS A 1 78 ? 3.257 11.290 -1.432 1.00 87.19 78 HIS A C 1
ATOM 607 O O . HIS A 1 78 ? 2.907 12.333 -1.985 1.00 87.19 78 HIS A O 1
ATOM 613 N N . GLY A 1 79 ? 2.711 10.852 -0.292 1.00 81.44 79 GLY A N 1
ATOM 614 C CA . GLY A 1 79 ? 1.662 11.570 0.432 1.00 81.44 79 GLY A CA 1
ATOM 615 C C . GLY A 1 79 ? 0.348 11.667 -0.345 1.00 81.44 79 GLY A C 1
ATOM 616 O O . GLY A 1 79 ? -0.275 12.726 -0.374 1.00 81.44 79 GLY A O 1
ATOM 617 N N . ALA A 1 80 ? -0.063 10.594 -1.026 1.00 80.56 80 ALA A N 1
ATOM 618 C CA . ALA A 1 80 ? -1.381 10.544 -1.649 1.00 80.56 80 ALA A CA 1
ATOM 619 C C . ALA A 1 80 ? -2.476 10.711 -0.583 1.00 80.56 80 ALA A C 1
ATOM 621 O O . ALA A 1 80 ? -2.402 10.106 0.485 1.00 80.56 80 ALA A O 1
ATOM 622 N N . ASN A 1 81 ? -3.511 11.496 -0.902 1.00 83.12 81 ASN A N 1
ATOM 623 C CA . ASN A 1 81 ? -4.542 11.914 0.054 1.00 83.12 81 ASN A CA 1
ATOM 624 C C . ASN A 1 81 ? -5.308 10.766 0.728 1.00 83.12 81 ASN A C 1
ATOM 626 O O . ASN A 1 81 ? -5.981 11.028 1.711 1.00 83.12 81 ASN A O 1
ATOM 630 N N . ASP A 1 82 ? -5.270 9.541 0.203 1.00 89.06 82 ASP A N 1
ATOM 631 C CA . ASP A 1 82 ? -5.927 8.371 0.793 1.00 89.06 82 ASP A CA 1
ATOM 632 C C . ASP A 1 82 ? -4.936 7.312 1.304 1.00 89.06 82 ASP A C 1
ATOM 634 O O . ASP A 1 82 ? -5.367 6.240 1.717 1.00 89.06 82 ASP A O 1
ATOM 638 N N . GLY A 1 83 ? -3.621 7.551 1.214 1.00 89.69 83 GLY A N 1
ATOM 639 C CA . GLY A 1 83 ? -2.585 6.578 1.581 1.00 89.69 83 GLY A CA 1
ATOM 640 C C . GLY A 1 83 ? -2.662 5.239 0.828 1.00 89.69 83 GLY A C 1
ATOM 641 O O . GLY A 1 83 ? -2.019 4.276 1.233 1.00 89.69 83 GLY A O 1
ATOM 642 N N . GLY A 1 84 ? -3.446 5.147 -0.255 1.00 93.94 84 GLY A N 1
ATOM 643 C CA . GLY A 1 84 ? -3.738 3.889 -0.945 1.00 93.94 84 GLY A CA 1
ATOM 644 C C . GLY A 1 84 ? -4.878 3.056 -0.342 1.00 93.94 84 GLY A C 1
ATOM 645 O O . GLY A 1 84 ? -5.080 1.929 -0.790 1.00 93.94 84 GLY A O 1
ATOM 646 N N . LEU A 1 85 ? -5.661 3.577 0.614 1.00 95.56 85 LEU A N 1
ATOM 647 C CA . LEU A 1 85 ? -6.799 2.861 1.220 1.00 95.56 85 LEU A CA 1
ATOM 648 C C . LEU A 1 85 ? -7.818 2.365 0.188 1.00 95.56 85 LEU A C 1
ATOM 650 O O . LEU A 1 85 ? -8.360 1.268 0.336 1.00 95.56 85 LEU A O 1
ATOM 654 N N . SER A 1 86 ? -8.032 3.121 -0.893 1.00 94.12 86 SER A N 1
ATOM 655 C CA . SER A 1 86 ? -8.925 2.725 -1.992 1.00 94.12 86 SER A CA 1
ATOM 656 C C . SER A 1 86 ? -8.522 1.412 -2.680 1.00 94.12 86 SER A C 1
ATOM 658 O O . SER A 1 86 ? -9.339 0.793 -3.363 1.00 94.12 86 SER A O 1
ATOM 660 N N . LEU A 1 87 ? -7.283 0.951 -2.485 1.00 95.00 87 LEU A N 1
ATOM 661 C CA . LEU A 1 87 ? -6.756 -0.281 -3.067 1.00 95.00 87 LEU A CA 1
ATOM 662 C C . LEU A 1 87 ? -6.986 -1.516 -2.185 1.00 95.00 87 LEU A C 1
ATOM 664 O O . LEU A 1 87 ? -6.880 -2.631 -2.698 1.00 95.00 87 LEU A O 1
ATOM 668 N N . LEU A 1 88 ? -7.295 -1.346 -0.893 1.00 95.88 88 LEU A N 1
ATOM 669 C CA . LEU A 1 88 ? -7.258 -2.433 0.096 1.00 95.88 88 LEU A CA 1
ATOM 670 C C . LEU A 1 88 ? -8.529 -3.275 0.189 1.00 95.88 88 LEU A C 1
ATOM 672 O O . LEU A 1 88 ? -8.475 -4.359 0.760 1.00 95.88 88 LEU A O 1
ATOM 676 N N . GLY A 1 89 ? -9.653 -2.834 -0.385 1.00 93.50 89 GLY A N 1
ATOM 677 C CA . GLY A 1 89 ? -10.918 -3.582 -0.328 1.00 93.50 89 GLY A CA 1
ATOM 678 C C . GLY A 1 89 ? -10.775 -5.071 -0.701 1.00 93.50 89 GLY A C 1
ATOM 679 O O . GLY A 1 89 ? -11.164 -5.927 0.093 1.00 93.50 89 GLY A O 1
ATOM 680 N N . PRO A 1 90 ? -10.160 -5.416 -1.851 1.00 93.19 90 PRO A N 1
ATOM 681 C CA . PRO A 1 90 ? -9.913 -6.810 -2.227 1.00 93.19 90 PRO A CA 1
ATOM 682 C C . PRO A 1 90 ? -8.997 -7.588 -1.267 1.00 93.19 90 PRO A C 1
ATOM 684 O O . PRO A 1 90 ? -9.242 -8.767 -1.037 1.00 93.19 90 PRO A O 1
ATOM 687 N N . GLU A 1 91 ? -7.972 -6.952 -0.688 1.00 95.38 91 GLU A N 1
ATOM 688 C CA . GLU A 1 91 ? -7.070 -7.614 0.273 1.00 95.38 91 GLU A CA 1
ATOM 689 C C . GLU A 1 91 ? -7.795 -7.889 1.591 1.00 95.38 91 GLU A C 1
ATOM 691 O O . GLU A 1 91 ? -7.689 -8.982 2.126 1.00 95.38 91 GLU A O 1
ATOM 696 N N . ILE A 1 92 ? -8.603 -6.938 2.066 1.00 94.38 92 ILE A N 1
ATOM 697 C CA . ILE A 1 92 ? -9.425 -7.080 3.274 1.00 94.38 92 ILE A CA 1
ATOM 698 C C . ILE A 1 92 ? -10.503 -8.159 3.097 1.00 94.38 92 ILE A C 1
ATOM 700 O O . ILE A 1 92 ? -10.823 -8.883 4.041 1.00 94.38 92 ILE A O 1
ATOM 704 N N . ALA A 1 93 ? -11.074 -8.282 1.895 1.00 91.62 93 ALA A N 1
ATOM 705 C CA . ALA A 1 93 ? -12.015 -9.355 1.582 1.00 91.62 93 ALA A CA 1
ATOM 706 C C . ALA A 1 93 ? -11.349 -10.741 1.627 1.00 91.62 93 ALA A C 1
ATOM 708 O O . ALA A 1 93 ? -11.983 -11.708 2.049 1.00 91.62 93 ALA A O 1
ATOM 709 N N . ALA A 1 94 ? -10.091 -10.837 1.183 1.00 91.31 94 ALA A N 1
ATOM 710 C CA . ALA A 1 94 ? -9.321 -12.078 1.181 1.00 91.31 94 ALA A CA 1
ATOM 711 C C . ALA A 1 94 ? -8.767 -12.432 2.573 1.00 91.31 94 ALA A C 1
ATOM 713 O O . ALA A 1 94 ? -8.805 -13.597 2.968 1.00 91.31 94 ALA A O 1
ATOM 714 N N . ASP A 1 95 ? -8.292 -11.432 3.316 1.00 91.88 95 ASP A N 1
ATOM 715 C CA . ASP A 1 95 ? -7.773 -11.550 4.674 1.00 91.88 95 ASP A CA 1
ATOM 716 C C . ASP A 1 95 ? -8.230 -10.358 5.542 1.00 91.88 95 ASP A C 1
ATOM 718 O O . ASP A 1 95 ? -7.667 -9.260 5.475 1.00 91.88 95 ASP A O 1
ATOM 722 N N . PRO A 1 96 ? -9.227 -10.560 6.422 1.00 89.06 96 PRO A N 1
ATOM 723 C CA . PRO A 1 96 ? -9.710 -9.519 7.324 1.00 89.06 96 PRO A CA 1
ATOM 724 C C . PRO A 1 96 ? -8.655 -8.975 8.302 1.00 89.06 96 PRO A C 1
ATOM 726 O O . PRO A 1 96 ? -8.874 -7.906 8.875 1.00 89.06 96 PRO A O 1
ATOM 729 N N . ALA A 1 97 ? -7.518 -9.656 8.506 1.00 89.38 97 ALA A N 1
ATOM 730 C CA . ALA A 1 97 ? -6.422 -9.133 9.324 1.00 89.38 97 ALA A CA 1
ATOM 731 C C . ALA A 1 97 ? -5.798 -7.855 8.728 1.00 89.38 97 ALA A C 1
ATOM 733 O O . ALA A 1 97 ? -5.295 -7.017 9.479 1.00 89.38 97 ALA A O 1
ATOM 734 N N . ILE A 1 98 ? -5.928 -7.644 7.411 1.00 94.19 98 ILE A N 1
ATOM 735 C CA . ILE A 1 98 ? -5.460 -6.443 6.696 1.00 94.19 98 ILE A CA 1
ATOM 736 C C . ILE A 1 98 ? -6.186 -5.164 7.153 1.00 94.19 98 ILE A C 1
ATOM 738 O O . ILE A 1 98 ? -5.706 -4.055 6.919 1.00 94.19 98 ILE A O 1
ATOM 742 N N . VAL A 1 99 ? -7.300 -5.272 7.890 1.00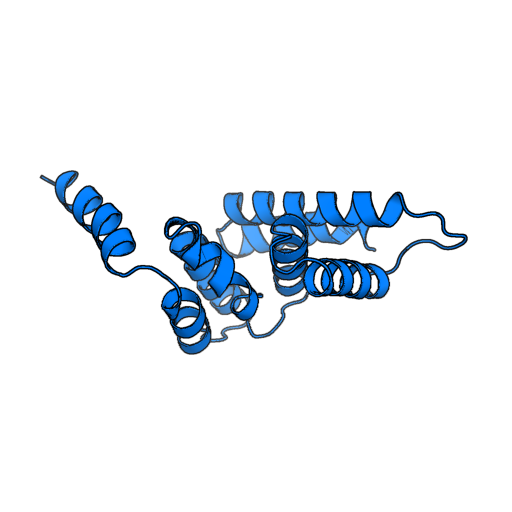 93.56 99 VAL A N 1
ATOM 743 C CA . VAL A 1 99 ? -7.911 -4.104 8.550 1.00 93.56 99 VAL A CA 1
ATOM 744 C C . VAL A 1 99 ? -6.920 -3.399 9.483 1.00 93.56 99 VAL A C 1
ATOM 746 O O . VAL A 1 99 ? -6.958 -2.174 9.573 1.00 93.56 99 VAL A O 1
ATOM 749 N N . ALA A 1 100 ? -6.009 -4.129 10.135 1.00 92.69 100 ALA A N 1
ATOM 750 C CA . ALA A 1 100 ? -4.971 -3.516 10.963 1.00 92.69 100 ALA A CA 1
ATOM 751 C C . ALA A 1 100 ? -4.041 -2.614 10.131 1.00 92.69 100 ALA A C 1
ATOM 753 O O . ALA A 1 100 ? -3.802 -1.472 10.515 1.00 92.69 100 ALA A O 1
ATOM 754 N N . ASP A 1 101 ? -3.604 -3.080 8.957 1.00 96.31 101 ASP A N 1
ATOM 755 C CA . ASP A 1 101 ? -2.784 -2.288 8.035 1.00 96.31 101 ASP A CA 1
ATOM 756 C C . ASP A 1 101 ? -3.544 -1.056 7.515 1.00 96.31 101 ASP A C 1
ATOM 758 O O . ASP A 1 101 ? -2.981 0.034 7.424 1.00 96.31 101 ASP A O 1
ATOM 762 N N . ALA A 1 102 ? -4.845 -1.188 7.231 1.00 96.31 102 ALA A N 1
ATOM 763 C CA . ALA A 1 102 ? -5.683 -0.059 6.824 1.00 96.31 102 ALA A CA 1
ATOM 764 C C . ALA A 1 102 ? -5.798 1.011 7.928 1.00 96.31 102 ALA A C 1
ATOM 766 O O . ALA A 1 102 ? -5.731 2.207 7.643 1.00 96.31 102 ALA A O 1
ATOM 767 N N . VAL A 1 103 ? -5.931 0.600 9.193 1.00 96.19 103 VAL A N 1
ATOM 768 C CA . VAL A 1 103 ? -5.918 1.527 10.338 1.00 96.19 103 VAL A CA 1
ATOM 769 C C . VAL A 1 103 ? -4.555 2.209 10.464 1.00 96.19 103 VAL A C 1
ATOM 771 O O . VAL A 1 103 ? -4.514 3.424 10.638 1.00 96.19 103 VAL A O 1
ATOM 774 N N . THR A 1 104 ? -3.455 1.466 10.317 1.00 96.94 104 THR A N 1
ATOM 775 C CA . THR A 1 104 ? -2.099 2.034 10.329 1.00 96.94 104 THR A CA 1
ATOM 776 C C . THR A 1 104 ? -1.901 3.070 9.223 1.00 96.94 104 THR A C 1
ATOM 778 O O . THR A 1 104 ? -1.331 4.123 9.485 1.00 96.94 104 THR A O 1
ATOM 781 N N . ILE A 1 105 ? -2.413 2.836 8.011 1.00 96.62 105 ILE A N 1
ATOM 782 C CA . ILE A 1 105 ? -2.355 3.821 6.917 1.00 96.62 105 ILE A CA 1
ATOM 783 C C . ILE A 1 105 ? -3.135 5.092 7.270 1.00 96.62 105 ILE A C 1
ATOM 785 O O . ILE A 1 105 ? -2.644 6.196 7.038 1.00 96.62 105 ILE A O 1
ATOM 789 N N . ALA A 1 106 ? -4.339 4.953 7.830 1.00 95.94 106 ALA A N 1
ATOM 790 C CA . ALA A 1 106 ? -5.148 6.102 8.228 1.00 95.94 106 ALA A CA 1
ATOM 791 C C . ALA A 1 106 ? -4.465 6.934 9.327 1.00 95.94 106 ALA A C 1
ATOM 793 O O . ALA A 1 106 ? -4.436 8.160 9.229 1.00 95.94 106 ALA A O 1
ATOM 794 N N . ASP A 1 107 ? -3.888 6.275 10.337 1.00 95.44 107 ASP A N 1
ATOM 795 C CA . ASP A 1 107 ? -3.135 6.951 11.395 1.00 95.44 107 ASP A CA 1
ATOM 796 C C . ASP A 1 107 ? -1.863 7.608 10.849 1.00 95.44 107 ASP A C 1
ATOM 798 O O . ASP A 1 107 ? -1.648 8.790 11.093 1.00 95.44 107 ASP A O 1
ATOM 802 N N . TRP A 1 108 ? -1.080 6.909 10.019 1.00 94.94 108 TRP A N 1
ATOM 803 C CA . TRP A 1 108 ? 0.100 7.474 9.354 1.00 94.94 108 TRP A CA 1
ATOM 804 C C . TRP A 1 108 ? -0.246 8.775 8.625 1.00 94.94 108 TRP A C 1
ATOM 806 O O . TRP A 1 108 ? 0.398 9.800 8.843 1.00 94.94 108 TRP A O 1
ATOM 816 N N . VAL A 1 109 ? -1.268 8.766 7.763 1.00 93.69 109 VAL A N 1
ATOM 817 C CA . VAL A 1 109 ? -1.660 9.959 6.992 1.00 93.69 109 VAL A CA 1
ATOM 818 C C . VAL A 1 109 ? -2.117 11.095 7.914 1.00 93.69 109 VAL A C 1
ATOM 820 O O . VAL A 1 109 ? -1.808 12.263 7.658 1.00 93.69 109 VAL A O 1
ATOM 823 N N . PHE A 1 110 ? -2.806 10.774 9.009 1.00 93.38 110 PHE A N 1
ATOM 824 C CA . PHE A 1 110 ? -3.171 11.765 10.014 1.00 93.38 110 PHE A CA 1
ATOM 825 C C . PHE A 1 110 ? -1.939 12.368 10.709 1.00 93.38 110 PHE A C 1
ATOM 827 O O . PHE A 1 110 ? -1.876 13.590 10.845 1.00 93.38 110 PHE A O 1
ATOM 834 N N . GLN A 1 111 ? -0.946 11.559 11.091 1.00 91.44 111 GLN A N 1
ATOM 835 C CA . GLN A 1 111 ? 0.290 12.045 11.721 1.00 91.44 111 GLN A CA 1
ATOM 836 C C . GLN A 1 111 ? 1.122 12.924 10.770 1.00 91.44 111 GLN A C 1
ATOM 838 O O . GLN A 1 111 ? 1.603 13.977 11.181 1.00 91.44 111 GLN A O 1
ATOM 843 N N . GLU A 1 112 ? 1.254 12.537 9.497 1.00 91.00 112 GLU A N 1
ATOM 844 C CA . GLU A 1 112 ? 2.095 13.261 8.529 1.00 91.00 112 GLU A CA 1
ATOM 845 C C . GLU A 1 112 ? 1.477 14.582 8.057 1.00 91.00 112 GLU A C 1
ATOM 847 O O . GLU A 1 112 ? 2.169 15.595 7.935 1.00 91.00 112 GLU A O 1
ATOM 852 N N . ILE A 1 113 ? 0.179 14.579 7.725 1.00 89.44 113 ILE A N 1
ATOM 853 C CA . ILE A 1 113 ? -0.464 15.713 7.036 1.00 89.44 113 ILE A CA 1
ATOM 854 C C . ILE A 1 113 ? -1.790 16.164 7.662 1.00 89.44 113 ILE A C 1
ATOM 856 O O . ILE A 1 113 ? -2.425 17.085 7.145 1.00 89.44 113 ILE A O 1
ATOM 860 N N . GLY A 1 114 ? -2.229 15.552 8.765 1.00 90.56 114 GLY A N 1
ATOM 861 C CA . GLY A 1 114 ? -3.449 15.938 9.483 1.00 90.56 114 GLY A CA 1
ATOM 862 C C . GLY A 1 114 ? -4.756 15.609 8.756 1.00 90.56 114 GLY A C 1
ATOM 863 O O . GLY A 1 114 ? -5.799 16.168 9.100 1.00 90.56 114 GLY A O 1
ATOM 864 N N . PHE A 1 115 ? -4.722 14.746 7.736 1.00 92.19 115 PHE A N 1
ATOM 865 C CA . PHE A 1 115 ? -5.918 14.357 6.984 1.00 92.19 115 PHE A CA 1
ATOM 866 C C . PHE A 1 115 ? -6.685 13.243 7.702 1.00 92.19 115 PHE A C 1
ATOM 868 O O . PHE A 1 115 ? -6.133 12.193 8.014 1.00 92.19 115 PHE A O 1
ATOM 875 N N . ASP A 1 116 ? -7.981 13.466 7.928 1.00 93.19 116 ASP A N 1
ATOM 876 C CA . ASP A 1 116 ? -8.892 12.457 8.468 1.00 93.19 116 ASP A CA 1
ATOM 877 C C . ASP A 1 116 ? -9.381 11.528 7.349 1.00 93.19 116 ASP A C 1
ATOM 879 O O . ASP A 1 116 ? -10.179 11.931 6.499 1.00 93.19 116 ASP A O 1
ATOM 883 N N . LEU A 1 117 ? -8.913 10.277 7.377 1.00 93.75 117 LEU A N 1
ATOM 884 C CA . LEU A 1 117 ? -9.276 9.231 6.416 1.00 93.75 117 LEU A CA 1
ATOM 885 C C . LEU A 1 117 ? -10.391 8.303 6.908 1.00 93.75 117 LEU A C 1
ATOM 887 O O . LEU A 1 117 ? -10.556 7.197 6.395 1.00 93.75 117 LEU A O 1
ATOM 891 N N . THR A 1 118 ? -11.186 8.715 7.901 1.00 93.06 118 THR A N 1
ATOM 892 C CA . THR A 1 118 ? -12.271 7.889 8.460 1.00 93.06 118 THR A CA 1
ATOM 893 C C . THR A 1 118 ? -13.232 7.375 7.383 1.00 93.06 118 THR A C 1
ATOM 895 O O . THR A 1 118 ? -13.751 6.258 7.485 1.00 93.06 118 THR A O 1
ATOM 898 N N . ARG A 1 119 ? -13.504 8.177 6.347 1.00 93.62 119 ARG A N 1
ATOM 899 C CA . ARG A 1 119 ? -14.411 7.792 5.260 1.00 93.62 119 ARG A CA 1
ATOM 900 C C . ARG A 1 119 ? -13.789 6.712 4.376 1.00 93.62 119 ARG A C 1
ATOM 902 O O . ARG A 1 119 ? -14.434 5.697 4.132 1.00 93.62 119 ARG A O 1
ATOM 909 N N . GLU A 1 120 ? -12.559 6.926 3.935 1.00 94.81 120 GLU A N 1
ATOM 910 C CA . GLU A 1 120 ? -11.781 6.035 3.076 1.00 94.81 120 GLU A CA 1
ATOM 911 C C . GLU A 1 120 ? -11.506 4.706 3.793 1.00 94.81 120 GLU A C 1
ATOM 913 O O . GLU A 1 120 ? -11.693 3.634 3.219 1.00 94.81 120 GLU A O 1
ATOM 918 N N . LEU A 1 121 ? -11.177 4.763 5.088 1.00 94.81 121 LEU A N 1
ATOM 919 C CA . LEU A 1 121 ? -11.008 3.588 5.940 1.00 94.81 121 LEU A CA 1
ATOM 920 C C . LEU A 1 121 ? -12.309 2.786 6.045 1.00 94.81 121 LEU A C 1
ATOM 922 O O . LEU A 1 121 ? -12.305 1.565 5.902 1.00 94.81 121 LEU A O 1
ATOM 926 N N . ARG A 1 122 ? -13.448 3.457 6.260 1.00 92.69 122 ARG A N 1
ATOM 927 C CA . ARG A 1 122 ? -14.757 2.789 6.299 1.00 92.69 122 ARG A CA 1
ATOM 928 C C . ARG A 1 122 ? -15.086 2.117 4.969 1.00 92.69 122 ARG A C 1
ATOM 930 O O . ARG A 1 122 ? -15.648 1.024 4.976 1.00 92.69 122 ARG A O 1
ATOM 937 N N . GLU A 1 123 ? -14.768 2.763 3.854 1.00 93.62 123 GLU A N 1
ATOM 938 C CA . GLU A 1 123 ? -14.975 2.204 2.520 1.00 93.62 123 GLU A CA 1
ATOM 939 C C . GLU A 1 123 ? -14.113 0.956 2.299 1.00 93.62 123 GLU A C 1
ATOM 941 O O . GLU A 1 123 ? -14.657 -0.086 1.933 1.00 93.62 123 GLU A O 1
ATOM 946 N N . ALA A 1 124 ? -12.818 1.005 2.624 1.00 93.00 124 ALA A N 1
ATOM 947 C CA . ALA A 1 124 ? -11.924 -0.152 2.548 1.00 93.00 124 ALA A CA 1
ATOM 948 C C . ALA A 1 124 ? -12.422 -1.319 3.423 1.00 93.00 124 ALA A C 1
ATOM 950 O O . ALA A 1 124 ? -12.548 -2.451 2.955 1.00 93.00 124 ALA A O 1
ATOM 951 N N . CYS A 1 125 ? -12.809 -1.036 4.669 1.00 92.44 125 CYS A N 1
ATOM 952 C CA . CYS A 1 125 ? -13.320 -2.038 5.605 1.00 92.44 125 CYS A CA 1
ATOM 953 C C . CYS A 1 125 ? -14.700 -2.601 5.227 1.00 92.44 125 CYS A C 1
ATOM 955 O O . CYS A 1 125 ? -15.079 -3.658 5.731 1.00 92.44 125 CYS A O 1
ATOM 957 N N . SER A 1 126 ? -15.463 -1.938 4.350 1.00 91.81 126 SER A N 1
ATOM 958 C CA . SER A 1 126 ? -16.793 -2.413 3.934 1.00 91.81 126 SER A CA 1
ATOM 959 C C . SER A 1 126 ? -16.757 -3.733 3.151 1.00 91.81 126 SER A C 1
ATOM 961 O O . SER A 1 126 ? -17.780 -4.406 3.042 1.00 91.81 126 SER A O 1
ATOM 963 N N . TYR A 1 127 ? -15.576 -4.119 2.662 1.00 88.25 127 TYR A N 1
ATOM 964 C CA . TYR A 1 127 ? -15.325 -5.371 1.953 1.00 88.25 127 TYR A CA 1
ATOM 965 C C . TYR A 1 127 ? -15.105 -6.574 2.882 1.00 88.25 127 TYR A C 1
ATOM 967 O O . TYR A 1 127 ? -15.146 -7.714 2.420 1.00 88.25 127 TYR A O 1
ATOM 975 N N . ALA A 1 128 ? -14.877 -6.351 4.178 1.00 85.06 128 ALA A N 1
ATOM 976 C CA . ALA A 1 128 ? -14.625 -7.428 5.126 1.00 85.06 128 ALA A CA 1
ATOM 977 C C . ALA A 1 128 ? -15.893 -8.243 5.430 1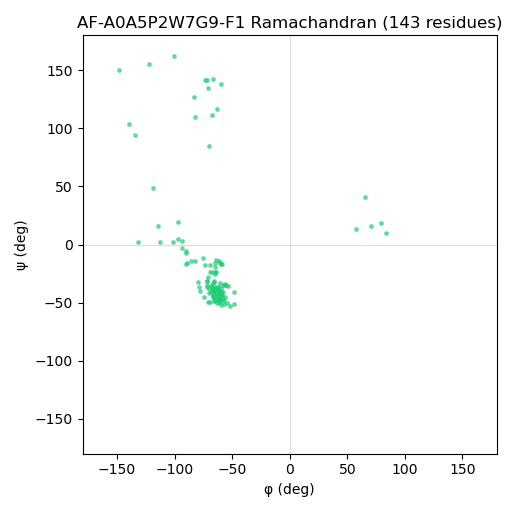.00 85.06 128 ALA A C 1
ATOM 979 O O . ALA A 1 128 ? -16.974 -7.686 5.650 1.00 85.06 128 ALA A O 1
ATOM 980 N N . ASP A 1 129 ? -15.754 -9.565 5.576 1.00 80.88 129 ASP A N 1
ATOM 981 C CA . ASP A 1 129 ? -16.802 -10.363 6.213 1.00 80.88 129 ASP A CA 1
ATOM 982 C C . ASP A 1 129 ? -16.881 -9.988 7.700 1.00 80.88 129 ASP A C 1
ATOM 984 O O . ASP A 1 129 ? -15.997 -10.297 8.505 1.00 80.88 129 ASP A O 1
ATOM 988 N N . ARG A 1 130 ? -17.988 -9.344 8.079 1.00 75.31 130 ARG A N 1
ATOM 989 C CA . ARG A 1 130 ? -18.284 -8.951 9.459 1.00 75.31 130 ARG A CA 1
ATOM 990 C C . ARG A 1 130 ? -18.071 -10.089 10.460 1.00 75.31 130 ARG A C 1
ATOM 992 O O . ARG A 1 130 ? -17.563 -9.847 11.551 1.00 75.31 130 ARG A O 1
ATOM 999 N N . ARG A 1 131 ? -18.458 -11.324 10.124 1.00 73.50 131 ARG A N 1
ATOM 1000 C CA . ARG A 1 131 ? -18.307 -12.469 11.039 1.00 73.50 131 ARG A CA 1
ATOM 1001 C C . ARG A 1 131 ? -16.845 -12.833 11.252 1.00 73.50 131 ARG A C 1
ATOM 1003 O O . ARG A 1 131 ? -16.478 -13.220 12.360 1.00 73.50 131 ARG A O 1
ATOM 1010 N N . ALA A 1 132 ? -16.030 -12.690 10.213 1.00 69.88 132 ALA A N 1
ATOM 1011 C CA . ALA A 1 132 ? -14.601 -12.940 10.284 1.00 69.88 132 ALA A CA 1
ATOM 1012 C C . ALA A 1 132 ? -13.868 -11.847 11.079 1.00 69.88 132 ALA A C 1
ATOM 1014 O O . ALA A 1 132 ? -12.931 -12.173 11.793 1.00 69.88 132 ALA A O 1
ATOM 1015 N N . LEU A 1 133 ? -14.338 -10.592 11.055 1.00 69.19 133 LEU A N 1
ATOM 1016 C CA . LEU A 1 133 ? -13.804 -9.510 11.900 1.00 69.19 133 LEU A CA 1
ATOM 1017 C C . LEU A 1 133 ? -14.173 -9.640 13.384 1.00 69.19 133 LEU A C 1
ATOM 1019 O O . LEU A 1 133 ? -13.386 -9.291 14.264 1.00 69.19 133 LEU A O 1
ATOM 1023 N N . GLU A 1 134 ? -15.370 -10.144 13.689 1.00 74.81 134 GLU A N 1
ATOM 1024 C CA . GLU A 1 134 ? -15.815 -10.313 15.077 1.00 74.81 134 GLU A CA 1
ATOM 1025 C C . GLU A 1 134 ? -15.041 -11.423 15.817 1.00 74.81 134 GLU A C 1
ATOM 1027 O O . GLU A 1 134 ? -14.959 -11.395 17.045 1.00 74.81 134 GLU A O 1
ATOM 1032 N N . ALA A 1 135 ? -14.463 -12.398 15.107 1.00 68.12 135 ALA A N 1
ATOM 1033 C CA . ALA A 1 135 ? -13.728 -13.503 15.724 1.00 68.12 135 ALA A CA 1
ATOM 1034 C C . ALA A 1 135 ? -12.394 -13.065 16.384 1.00 68.12 135 ALA A C 1
ATOM 1036 O O . ALA A 1 135 ? -12.214 -13.362 17.569 1.00 68.12 135 ALA A O 1
ATOM 1037 N N . PRO A 1 136 ? -11.495 -12.307 15.721 1.00 62.34 136 PRO A N 1
ATOM 1038 C CA . PRO A 1 136 ? -10.313 -11.715 16.353 1.00 62.34 136 PRO A CA 1
ATOM 1039 C C . PRO A 1 136 ? -10.660 -10.788 17.522 1.00 62.34 136 PRO A C 1
ATOM 1041 O O . PRO A 1 136 ? -10.059 -10.902 18.590 1.00 62.34 136 PRO A O 1
ATOM 1044 N N . ALA A 1 137 ? -11.680 -9.933 17.363 1.00 62.84 137 ALA A N 1
ATOM 1045 C CA . ALA A 1 137 ? -12.081 -8.965 18.386 1.00 62.84 137 ALA A CA 1
ATOM 1046 C C . ALA A 1 137 ? -12.486 -9.641 19.711 1.00 62.84 137 ALA A C 1
ATOM 1048 O O . ALA A 1 137 ? -12.028 -9.246 20.777 1.00 62.84 137 ALA A O 1
ATOM 1049 N N . ARG A 1 138 ? -13.265 -10.730 19.648 1.00 62.88 138 ARG A N 1
ATOM 1050 C CA . ARG A 1 138 ? -13.687 -11.493 20.841 1.00 62.88 138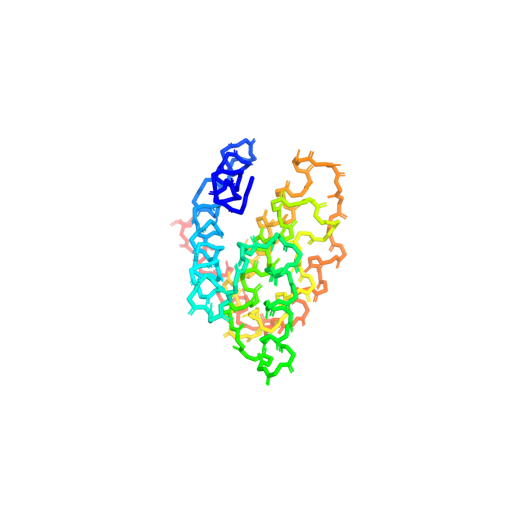 ARG A CA 1
ATOM 1051 C C . ARG A 1 138 ? -12.575 -12.339 21.464 1.00 62.88 138 ARG A C 1
ATOM 1053 O O . ARG A 1 138 ? -12.729 -12.815 22.587 1.00 62.88 138 ARG A O 1
ATOM 1060 N N . THR A 1 139 ? -11.496 -12.599 20.728 1.00 57.94 139 THR A N 1
ATOM 1061 C CA . THR A 1 139 ? -10.370 -13.397 21.234 1.00 57.94 139 THR A CA 1
ATOM 1062 C C . THR A 1 139 ? -9.459 -12.543 22.120 1.00 57.94 139 THR A C 1
ATOM 1064 O O . THR A 1 139 ? -8.946 -13.048 23.115 1.00 57.94 139 THR A O 1
ATOM 1067 N N . ASN A 1 140 ? -9.343 -11.242 21.830 1.00 50.34 140 ASN A N 1
ATOM 1068 C CA . ASN A 1 140 ? -8.589 -10.292 22.653 1.00 50.34 140 ASN A CA 1
ATOM 1069 C C . ASN A 1 140 ? -9.279 -9.975 23.993 1.00 50.34 140 ASN A C 1
ATOM 1071 O O . ASN A 1 140 ? -8.598 -9.816 25.000 1.00 50.34 140 ASN A O 1
ATOM 1075 N N . ASP A 1 141 ? -10.616 -9.989 24.044 1.00 51.56 141 ASP A N 1
ATOM 1076 C CA . ASP A 1 141 ? -11.377 -9.794 25.293 1.00 51.56 141 ASP A CA 1
ATOM 1077 C C . ASP A 1 141 ? -11.167 -10.922 26.323 1.00 51.56 141 ASP A C 1
ATOM 1079 O O . ASP A 1 141 ? -11.415 -10.730 27.508 1.00 51.56 141 ASP A O 1
ATOM 1083 N N . ARG A 1 142 ? -10.697 -12.107 25.904 1.00 47.03 142 ARG A N 1
ATOM 1084 C CA . ARG A 1 142 ? -10.463 -13.258 26.801 1.00 47.03 142 ARG A CA 1
ATOM 1085 C C . ARG A 1 142 ? -9.061 -13.319 27.408 1.00 47.03 142 ARG A C 1
ATOM 1087 O O . ARG A 1 142 ? -8.800 -14.212 28.205 1.00 47.03 142 ARG A O 1
ATOM 1094 N N . LEU A 1 143 ? -8.158 -12.425 27.010 1.00 47.03 143 LEU A N 1
ATOM 1095 C CA . LEU A 1 143 ? -6.791 -12.340 27.542 1.00 47.03 143 LEU A CA 1
ATOM 1096 C C . LEU A 1 143 ? -6.651 -11.274 28.645 1.00 47.03 143 LEU A C 1
ATOM 1098 O O . LEU A 1 143 ? -5.543 -11.036 29.118 1.00 47.03 143 LEU A O 1
ATOM 1102 N N . ILE A 1 144 ? -7.762 -10.642 29.044 1.00 51.47 144 ILE A N 1
ATOM 1103 C CA . ILE A 1 144 ? -7.829 -9.582 30.066 1.00 51.47 144 ILE A CA 1
ATOM 1104 C C . ILE A 1 144 ? -8.623 -10.050 31.314 1.00 51.47 144 ILE A C 1
ATOM 1106 O O . ILE A 1 144 ? -8.989 -9.230 32.149 1.00 51.47 144 ILE A O 1
ATOM 1110 N N . ASP A 1 145 ? -8.845 -11.361 31.474 1.00 45.16 145 ASP A N 1
ATOM 1111 C CA . ASP A 1 145 ? -9.375 -11.974 32.710 1.00 45.16 145 ASP A CA 1
ATOM 1112 C C . ASP A 1 145 ? -8.306 -12.814 33.431 1.00 45.16 145 ASP A C 1
ATOM 1114 O O . ASP A 1 145 ? -7.677 -13.678 32.772 1.00 45.16 145 ASP A O 1
#

Radius of gyration: 16.25 Å; Cα contacts (8 Å, |Δi|>4): 169; chains: 1; bounding box: 36×29×56 Å

Solvent-accessible surface area (backbone atoms only — not comparable to full-atom values): 7907 Å² total; per-residue (Å²): 108,72,85,48,47,37,57,50,26,34,52,53,12,53,78,56,74,39,44,71,61,18,47,52,32,20,50,34,34,50,52,54,49,52,58,58,70,70,51,96,68,97,67,86,83,46,66,67,50,51,55,48,52,34,50,51,48,29,72,77,34,80,80,41,57,64,34,48,44,21,49,25,30,51,22,49,64,70,65,41,96,61,35,38,32,88,68,40,26,69,53,17,49,76,37,56,72,47,51,58,57,48,50,50,41,38,50,42,44,29,69,77,72,66,48,85,38,68,66,50,46,50,57,22,56,66,44,34,58,66,73,66,51,50,52,62,58,60,54,60,66,64,74,78,114

pLDDT: mean 89.7, std 11.46, range [45.16, 97.69]

Sequence (145 aa):
MIEELADRLRQCGEDTGHPEFAARMAHALEAVVADLQALPRDDAPTVLDLYRYVKERLARNPEDSAARWGLVALSLVHGANDGGLSLLGPEIAADPAIVADAVTIADWVFQEIGFDLTRELREACSYADRRALEAPARTNDRLID

=== Feature glossary ===
The record interleaves many kinds of information about one protein. Here is each kind framed as the question it answers.

Q: Are the domains correctly placed relative to each other?
A: Predicted aligned error is AlphaFold's pairwise confidence. Unlike pLDDT (per-residue), PAE is per-residue-pair and captures whether two parts of the structure are correctly placed relative to each other. Units are ångströms of expected positional error.

Q: Which residues are in helices, strands, or loops?
A: Eight-state secondary structure (DSSP): H is the canonical α-helix, G the tighter 3₁₀-helix, I the wider π-helix; E/B are β-structure, T and S are turns and bends, and '-' is everything else. DSSP derives these from the pattern of main-chain N–H···O=C hydrogen bonds, not from the sequence.

Q: What if only a Cα trace is available?
A: P-SEA three-state annotation labels each residue as helix, strand, or coil based purely on the geometry of the Cα trace. It serves as a fallback when the full backbone (and thus DSSP) is unavailable.

Q: What are the backbone torsion angles?
A: φ (phi) and ψ (psi) are the two rotatable backbone dihedrals per residue: φ is the C(i-1)–N–Cα–C torsion, ψ is the N–Cα–C–N(i+1) torsion, both in degrees on (−180°, 180°]. α-helical residues cluster near (−60°, −45°); β-strand residues near (−120°, +130°). A Ramachandran plot is simply a scatter of (φ, ψ) for every residue.

Q: What known structures does this most resemble?
A: Structural nearest neighbors (via Foldseek easy-search vs the PDB). Reported per hit: target PDB id, E-value, and alignment TM-score. A TM-score above ~0.5 is the conventional threshold for 'same fold'.

Q: What family and function is it annotated with?
A: Database cross-references. InterPro integrates a dozen domain/family signature databases into unified entries with residue-range hits. GO terms attach function/process/location labels with evidence codes. CATH codes position the fold in a four-level structural taxonomy. Organism is the NCBI-taxonomy species name.

Q: Which residues are buried vs exposed?
A: Solvent accessibility: the surface area of each residue that a 1.4 Å water probe can touch, in Å². When only backbone atoms are present the absolute values are lower than full-atom SASA (side chains contribute most of the area) and are flagged as backbone-only.

Q: What do the diagnostic plots show?
A: Three diagnostic plots accompany the record. The Cα contact map visualizes the tertiary structure as a 2D adjacency matrix (8 Å cutoff, sequence-local contacts suppressed). The Ramachandran plot shows the distribution of backbone (φ, ψ) torsions, with points in the α and β basins reflecting secondary structure content. The PAE plot shows AlphaFold's inter-residue confidence as a color matrix.

Q: What is the amino-acid chain?
A: The amino-acid sequence is the protein's primary structure: the linear order of residues from the N-terminus to the C-terminus, written in one-letter code. Everything else here — the 3D coordinates, the secondary structure, the domain annotations — is ultimately a consequence of this string.

Q: What do the rendered images show?
A: The six renders are orthographic views along the three Cartesian axes in both directions. Representation (cartoon, sticks, or surface) and color scheme (sequence-rainbow or by-chain) vary across proteins so the training set covers all the common visualization conventions.

Q: Where is each backbone atom in 3D?
A: The mmCIF table is the protein's shape written out atom by atom. For each backbone N, Cα, C, and carbonyl O, it records an (x, y, z) coordinate triple in Å plus the residue type, chain letter, and residue number.

Q: How mobile is each atom in the crystal?
A: For experimental (PDB) structures, the B-factor (temperature factor) quantifies the positional spread of each atom in the crystal — a combination of thermal vibration and static disorder — in units of Å². High B-factors mark flexible loops or poorly resolved regions; low B-factors mark the rigid, well-ordered core.

Q: How big and how compact is the whole molecule?
A: Three whole-structure scalars: the radius of gyration (RMS distance of Cα from centroid, in Å), the count of Cα–Cα contacts (pairs closer than 8 Å and separated by more than four residues in sequence — i.e. tertiary, not local, contacts), and the bounding-box dimensions. Together they distinguish compact globular folds from extended fibres or disordered chains.

Q: What does the local fold look like, residue by residue?
A: A 3Di character summarizes, for each residue, the relative orientation of the Cα frame of its nearest spatial neighbor. Because it encodes fold topology rather than chemistry, 3Di alignments detect remote structural similarity that sequence alignment misses.

Q: How confident is the AlphaFold model at each residue?
A: For AlphaFold models, the B-factor field carries pLDDT — the model's own estimate of local accuracy on a 0–100 scale. Regions with pLDDT<50 should be treated as essentially unmodeled; they often correspond to intrinsically disordered segments.